Protein AF-A0A366DQ28-F1 (afdb_monomer_lite)

Secondary structure (DSSP, 8-state):
--EEEEEEEEETTTTEEEEEEE-SSS-TT-EEEEEEESS--HHHHHHHHHHTTEEEEES--TTPPTT-EEEEE--TTSPEEETTTTEEESS-TT-

pLDDT: mean 78.26, std 11.81, range [46.19, 91.44]

Sequence (95 aa):
MILYRSIVSYDRARATWQLCVLWDDSDPNNIITQGTIAENTQEAIDQELAWMGFRIVGSEGPGLHPGERIVQRSDARHPFFDPKSRSWHSTPPGT

Organism: NCBI:txid208602

Foldseek 3Di:
DAKWKWAWDQDPVVRWIKIFIAHPPPDPVRTLDIDIFRDPDPVSNQVRCVVVQKHFPADDDPPDDVRMTIIDGDDLCFFDQDSVVRDTHNDHPDD

Radius of gyration: 13.2 Å; chains: 1; bounding box: 38×31×28 Å

Structure (mmCIF, N/CA/C/O backbone):
data_AF-A0A366DQ28-F1
#
_entry.id   AF-A0A366DQ28-F1
#
loop_
_atom_site.group_PDB
_atom_site.id
_atom_site.type_symbol
_atom_site.label_atom_id
_atom_site.label_alt_id
_atom_site.label_comp_id
_atom_site.label_asym_id
_atom_site.label_entity_id
_atom_site.label_seq_id
_atom_site.pdbx_PDB_ins_code
_atom_site.Cartn_x
_atom_site.Cartn_y
_atom_site.Cartn_z
_atom_site.occupancy
_atom_site.B_iso_or_equiv
_atom_site.auth_seq_id
_atom_site.auth_comp_id
_atom_site.auth_asym_id
_atom_site.auth_atom_id
_atom_site.pdbx_PDB_model_num
ATOM 1 N N . MET A 1 1 ? -15.021 -8.129 7.287 1.00 60.50 1 MET A N 1
ATOM 2 C CA . MET A 1 1 ? -14.329 -6.886 6.879 1.00 60.50 1 MET A CA 1
ATOM 3 C C . MET A 1 1 ? -12.899 -7.262 6.543 1.00 60.50 1 MET A C 1
ATOM 5 O O . MET A 1 1 ? -12.293 -7.934 7.362 1.00 60.50 1 MET A O 1
ATOM 9 N N . ILE A 1 2 ? -12.408 -6.934 5.347 1.00 72.88 2 ILE A N 1
ATOM 10 C CA . ILE A 1 2 ? -11.067 -7.337 4.895 1.00 72.88 2 ILE A CA 1
ATOM 11 C C . ILE A 1 2 ?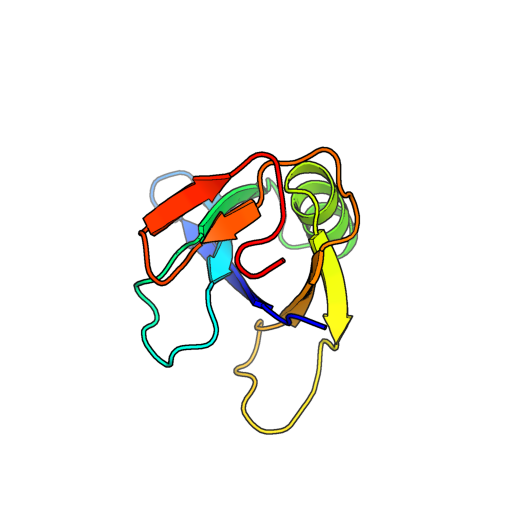 -10.092 -6.179 5.135 1.00 72.88 2 ILE A C 1
ATOM 13 O O . ILE A 1 2 ? -10.387 -5.048 4.739 1.00 72.88 2 ILE A O 1
ATOM 17 N N . LEU A 1 3 ? -8.971 -6.472 5.794 1.00 80.56 3 LEU A N 1
ATOM 18 C CA . LEU A 1 3 ? -7.878 -5.538 6.057 1.00 80.56 3 LEU A CA 1
ATOM 19 C C . LEU A 1 3 ? -6.691 -5.859 5.150 1.00 80.56 3 LEU A C 1
ATOM 21 O O . LEU A 1 3 ? -6.478 -7.009 4.777 1.00 80.56 3 LEU A O 1
ATOM 25 N N . TYR A 1 4 ? -5.938 -4.823 4.811 1.00 84.81 4 TYR A N 1
ATOM 26 C CA . TYR A 1 4 ? -4.761 -4.890 3.957 1.00 84.81 4 TYR A CA 1
ATOM 27 C C . TYR A 1 4 ? -3.613 -4.156 4.638 1.00 84.81 4 TYR A C 1
ATOM 29 O O . TYR A 1 4 ? -3.838 -3.299 5.497 1.00 84.81 4 TYR A O 1
ATOM 37 N N . ARG A 1 5 ? -2.384 -4.445 4.219 1.00 87.50 5 ARG A N 1
ATOM 38 C CA . ARG A 1 5 ? -1.210 -3.678 4.643 1.00 87.50 5 ARG A CA 1
ATOM 39 C C . ARG A 1 5 ? -0.787 -2.746 3.524 1.00 87.50 5 ARG A C 1
ATOM 41 O O . ARG A 1 5 ? -0.947 -3.073 2.355 1.00 87.50 5 ARG A O 1
ATOM 48 N N . SER A 1 6 ? -0.233 -1.595 3.863 1.00 89.31 6 SER A N 1
ATOM 49 C CA . SER A 1 6 ? 0.448 -0.732 2.904 1.00 89.31 6 SER A CA 1
ATOM 50 C C . SER A 1 6 ? 1.842 -0.384 3.397 1.00 89.31 6 SER A C 1
ATOM 52 O O . SER A 1 6 ? 2.039 -0.162 4.594 1.00 89.31 6 SER A O 1
ATOM 54 N N . ILE A 1 7 ? 2.790 -0.345 2.466 1.00 89.94 7 ILE A N 1
ATOM 55 C CA . ILE A 1 7 ? 4.187 0.021 2.695 1.00 89.94 7 ILE A CA 1
ATOM 56 C C . ILE A 1 7 ? 4.588 1.141 1.748 1.00 89.94 7 ILE A C 1
ATOM 58 O O . ILE A 1 7 ? 4.133 1.195 0.607 1.00 89.94 7 ILE A O 1
ATOM 62 N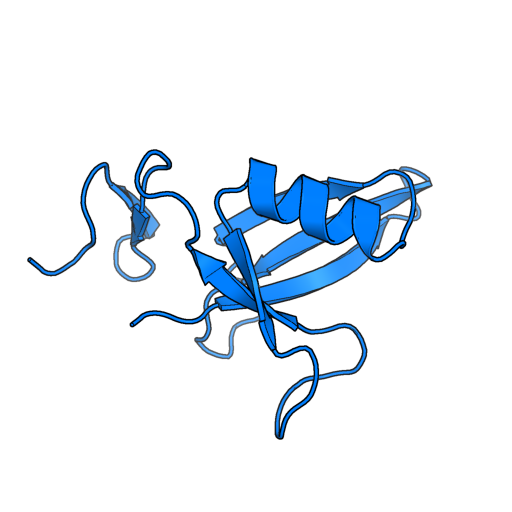 N . VAL A 1 8 ? 5.481 2.004 2.217 1.00 89.38 8 VAL A N 1
ATOM 63 C CA . VAL A 1 8 ? 6.131 3.020 1.390 1.00 89.38 8 VAL A CA 1
ATOM 64 C C . VAL A 1 8 ? 7.614 2.694 1.320 1.00 89.38 8 VAL A C 1
ATOM 66 O O . VAL A 1 8 ? 8.265 2.525 2.349 1.00 89.38 8 VAL A O 1
ATOM 69 N N . SER A 1 9 ? 8.149 2.610 0.108 1.00 88.44 9 SER A N 1
ATOM 70 C CA . SER A 1 9 ? 9.564 2.358 -0.152 1.00 88.44 9 SER A CA 1
ATOM 71 C C . SER A 1 9 ? 10.127 3.431 -1.073 1.00 88.44 9 SER A C 1
ATOM 73 O O . SER A 1 9 ? 9.429 3.935 -1.949 1.00 88.44 9 SER A O 1
ATOM 75 N N . TYR A 1 10 ? 11.392 3.797 -0.889 1.00 87.69 10 TYR A N 1
ATOM 76 C CA . TYR A 1 10 ? 12.051 4.761 -1.763 1.00 87.69 10 TYR A CA 1
ATOM 77 C C . TYR A 1 10 ? 12.692 4.054 -2.960 1.00 87.69 10 TYR A C 1
ATOM 79 O O . TYR A 1 10 ? 13.642 3.282 -2.801 1.00 87.69 10 TYR A O 1
ATOM 87 N N . ASP A 1 11 ? 12.211 4.351 -4.165 1.00 86.81 11 ASP A N 1
ATOM 88 C CA . ASP A 1 11 ? 12.840 3.931 -5.413 1.00 86.81 11 ASP A CA 1
ATOM 89 C C . ASP A 1 11 ? 13.964 4.908 -5.775 1.00 86.81 11 ASP A C 1
ATOM 91 O O . ASP A 1 11 ? 13.749 5.986 -6.339 1.00 86.81 11 ASP A O 1
ATOM 95 N N . ARG A 1 12 ? 15.198 4.494 -5.470 1.00 86.12 12 ARG A N 1
ATOM 96 C CA . ARG A 1 12 ? 16.415 5.258 -5.775 1.00 86.12 12 ARG A CA 1
ATOM 97 C C . ARG A 1 12 ? 16.662 5.440 -7.271 1.00 86.12 12 ARG A C 1
ATOM 99 O O . ARG A 1 12 ? 17.296 6.422 -7.637 1.00 86.12 12 ARG A O 1
ATOM 106 N N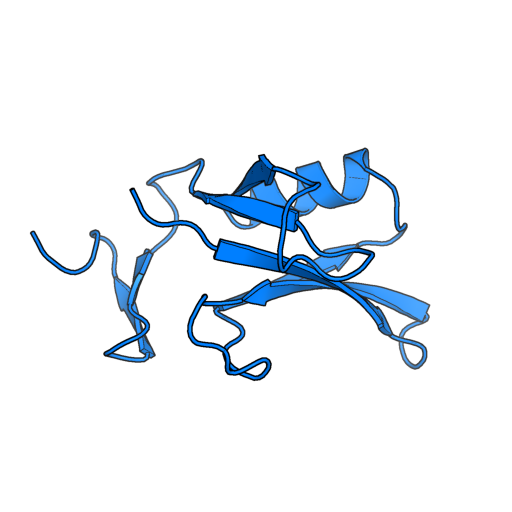 . ALA A 1 13 ? 16.212 4.519 -8.124 1.00 87.25 13 ALA A N 1
ATOM 107 C CA . ALA A 1 13 ? 16.455 4.609 -9.563 1.00 87.25 13 ALA A CA 1
ATOM 108 C C . ALA A 1 13 ? 15.601 5.709 -10.200 1.00 87.25 13 ALA A C 1
ATOM 110 O O . ALA A 1 13 ? 16.041 6.380 -11.131 1.00 87.25 13 ALA A O 1
ATOM 111 N N . ARG A 1 14 ? 14.386 5.904 -9.677 1.00 82.12 14 ARG A N 1
ATOM 112 C CA . ARG A 1 14 ? 13.441 6.919 -10.159 1.00 82.12 14 ARG A CA 1
ATOM 113 C C . ARG A 1 14 ? 13.400 8.178 -9.298 1.00 82.12 14 ARG A C 1
ATOM 115 O O . ARG A 1 14 ? 12.719 9.121 -9.675 1.00 82.12 14 ARG A O 1
ATOM 122 N N . ALA A 1 15 ? 14.102 8.190 -8.164 1.00 86.25 15 ALA A N 1
ATOM 123 C CA . ALA A 1 15 ? 14.015 9.232 -7.142 1.00 86.25 15 ALA A CA 1
ATOM 124 C C . ALA A 1 15 ? 12.564 9.510 -6.693 1.00 86.25 15 ALA A C 1
ATOM 126 O O . ALA A 1 15 ? 12.199 10.650 -6.419 1.00 86.25 15 ALA A O 1
ATOM 127 N N . THR A 1 16 ? 11.739 8.461 -6.619 1.00 88.19 16 THR A N 1
ATOM 128 C CA . THR A 1 16 ? 10.321 8.542 -6.227 1.00 88.19 16 THR A CA 1
ATOM 129 C C . THR A 1 16 ? 10.024 7.605 -5.067 1.00 88.19 16 THR A C 1
ATOM 131 O O . THR A 1 16 ? 10.793 6.688 -4.778 1.00 88.19 16 THR A O 1
ATOM 134 N N . TRP A 1 17 ? 8.894 7.812 -4.401 1.00 90.06 17 TRP A N 1
ATOM 135 C CA . TRP A 1 17 ? 8.399 6.897 -3.383 1.00 90.06 17 TRP A CA 1
ATOM 136 C C . TRP A 1 17 ? 7.348 5.978 -3.998 1.00 90.06 17 TRP A C 1
ATOM 138 O O . TRP A 1 17 ? 6.416 6.425 -4.659 1.00 90.06 17 TRP A O 1
ATOM 148 N N . GLN A 1 18 ? 7.508 4.680 -3.792 1.00 91.19 18 GLN A N 1
ATOM 149 C CA . GLN A 1 18 ? 6.566 3.657 -4.215 1.00 91.19 18 GLN A CA 1
ATOM 150 C C . GLN A 1 18 ? 5.690 3.288 -3.023 1.00 91.19 18 GLN A C 1
ATOM 152 O O . GLN A 1 18 ? 6.198 2.901 -1.968 1.00 91.19 18 GLN A O 1
ATOM 157 N N . LEU A 1 19 ? 4.381 3.424 -3.193 1.00 90.88 19 LEU A N 1
ATOM 158 C CA . LEU A 1 19 ? 3.377 3.021 -2.222 1.00 90.88 19 LE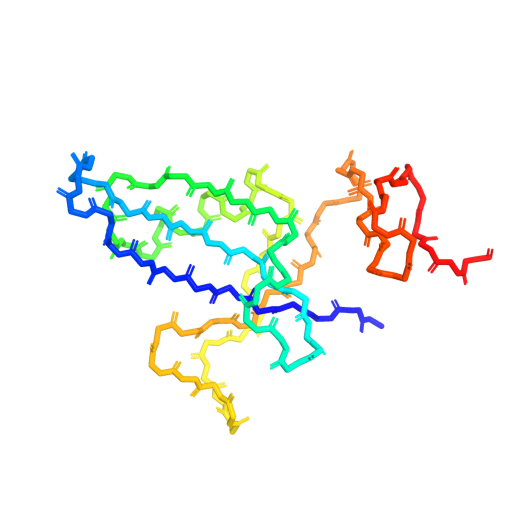U A CA 1
ATOM 159 C C . LEU A 1 19 ? 2.750 1.715 -2.707 1.00 90.88 19 LEU A C 1
ATOM 161 O O . LEU A 1 19 ? 2.102 1.692 -3.749 1.00 90.88 19 LEU A O 1
ATOM 165 N N . CYS A 1 20 ? 2.911 0.635 -1.951 1.00 89.56 20 CYS A N 1
ATOM 166 C CA . CYS A 1 20 ? 2.358 -0.671 -2.299 1.00 89.56 20 CYS A CA 1
ATOM 167 C C . CYS A 1 20 ? 1.298 -1.086 -1.284 1.00 89.56 20 CYS A C 1
ATOM 169 O O . CYS A 1 20 ? 1.495 -0.918 -0.081 1.00 89.56 20 CYS A O 1
ATOM 171 N N . VAL A 1 21 ? 0.205 -1.681 -1.762 1.00 87.81 21 VAL A N 1
ATOM 172 C CA . VAL A 1 21 ? -0.797 -2.354 -0.929 1.00 87.81 21 VAL A CA 1
ATOM 173 C C . VAL A 1 21 ? -0.609 -3.860 -1.068 1.00 87.81 21 VAL A C 1
ATOM 175 O O . VAL A 1 21 ? -0.602 -4.400 -2.174 1.00 87.81 21 VAL A O 1
ATOM 178 N N . LEU A 1 22 ? -0.454 -4.527 0.067 1.00 85.94 22 LEU A N 1
ATOM 179 C CA . LEU A 1 22 ? -0.151 -5.942 0.209 1.00 85.94 22 LEU A CA 1
ATOM 180 C C . LEU A 1 22 ? -1.369 -6.697 0.747 1.00 85.94 22 LEU A C 1
ATOM 182 O O . LEU A 1 22 ? -2.145 -6.171 1.557 1.00 85.94 22 LEU A O 1
ATOM 186 N N . TRP A 1 23 ? -1.499 -7.953 0.328 1.00 74.38 23 TRP A N 1
ATOM 187 C CA . TRP A 1 23 ? -2.423 -8.900 0.947 1.00 74.38 23 TRP A CA 1
ATOM 188 C C . TRP A 1 23 ? -1.813 -9.499 2.223 1.00 74.38 23 TRP A C 1
ATOM 190 O O . TRP A 1 23 ? -0.630 -9.832 2.251 1.00 74.38 23 TRP A O 1
ATOM 200 N N . ASP A 1 24 ? -2.619 -9.643 3.276 1.00 68.06 24 ASP A N 1
ATOM 201 C CA . ASP A 1 24 ? -2.207 -10.115 4.608 1.00 68.06 24 ASP A CA 1
ATOM 202 C C . ASP A 1 24 ? -2.019 -11.646 4.653 1.00 68.06 24 ASP A C 1
ATOM 204 O O . ASP A 1 24 ? -2.739 -12.349 5.353 1.00 68.06 24 ASP A O 1
ATOM 208 N N . ASP A 1 25 ? -1.078 -12.184 3.869 1.00 61.56 25 ASP A N 1
ATOM 209 C CA . ASP A 1 25 ? -0.767 -13.629 3.845 1.00 61.56 25 ASP A CA 1
ATOM 210 C C . ASP A 1 25 ? 0.716 -13.921 4.107 1.00 61.56 25 ASP A C 1
ATOM 212 O O . ASP A 1 25 ? 1.308 -14.816 3.514 1.00 61.56 25 ASP A O 1
ATOM 216 N N . SER A 1 26 ? 1.350 -13.106 4.963 1.00 58.34 26 SER A N 1
ATOM 217 C CA . SER A 1 26 ? 2.782 -13.167 5.332 1.00 58.34 26 SER A CA 1
ATOM 218 C C . SER A 1 26 ? 3.793 -13.198 4.168 1.00 58.34 26 SER A C 1
ATOM 220 O O . SER A 1 26 ? 4.996 -13.225 4.420 1.00 58.34 26 SER A O 1
ATOM 222 N N . ASP A 1 27 ? 3.343 -13.159 2.911 1.00 63.09 27 ASP A N 1
ATOM 223 C CA . ASP A 1 27 ? 4.171 -13.101 1.714 1.00 63.09 27 ASP A CA 1
ATOM 224 C C . ASP A 1 27 ? 4.309 -11.639 1.255 1.00 63.09 27 ASP A C 1
ATOM 226 O O . ASP A 1 27 ? 3.372 -11.073 0.676 1.00 63.09 27 ASP A O 1
ATOM 230 N N . PRO A 1 28 ? 5.476 -11.006 1.475 1.00 59.03 28 PRO A N 1
ATOM 231 C CA . PRO A 1 28 ? 5.716 -9.621 1.080 1.00 59.03 28 PRO A CA 1
ATOM 232 C C . PRO A 1 28 ? 5.709 -9.410 -0.444 1.00 59.03 28 PRO A C 1
ATOM 234 O O . PRO A 1 28 ? 5.694 -8.266 -0.893 1.00 59.03 28 PRO A O 1
ATOM 237 N N . ASN A 1 29 ? 5.693 -10.475 -1.255 1.00 64.94 29 ASN A N 1
ATOM 238 C CA . ASN A 1 29 ? 5.609 -10.377 -2.715 1.00 64.94 29 ASN A CA 1
ATOM 239 C C . ASN A 1 29 ? 4.168 -10.266 -3.232 1.00 64.94 29 ASN A C 1
ATOM 241 O O . ASN A 1 29 ? 3.955 -10.092 -4.435 1.00 64.94 29 ASN A O 1
ATOM 245 N N . ASN A 1 30 ? 3.164 -10.360 -2.355 1.00 74.69 30 ASN A N 1
ATOM 246 C CA . ASN A 1 30 ? 1.760 -10.351 -2.753 1.00 74.69 30 ASN A CA 1
ATOM 247 C C . ASN A 1 30 ? 1.203 -8.919 -2.842 1.00 74.69 30 ASN A C 1
ATOM 249 O O . ASN A 1 30 ? 0.288 -8.520 -2.115 1.00 74.69 30 ASN A O 1
ATOM 253 N N . ILE A 1 31 ? 1.801 -8.130 -3.739 1.00 80.12 31 ILE A N 1
ATOM 254 C CA . ILE A 1 31 ? 1.371 -6.767 -4.058 1.00 80.12 31 ILE A CA 1
ATOM 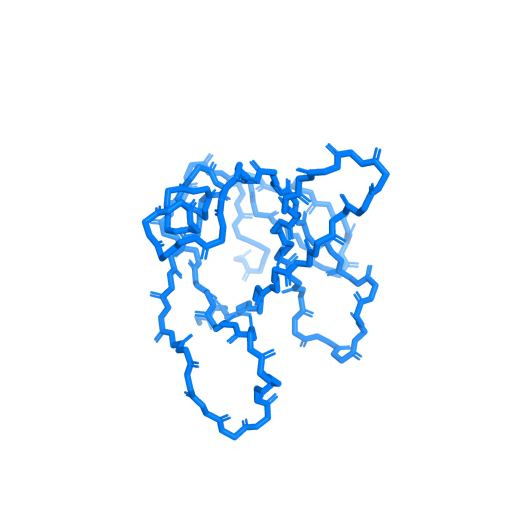255 C C . ILE A 1 31 ? 0.063 -6.837 -4.847 1.00 80.12 31 ILE A C 1
ATOM 257 O O . ILE A 1 31 ? -0.003 -7.418 -5.929 1.00 80.12 31 ILE A O 1
ATOM 261 N N . ILE A 1 32 ? -0.975 -6.213 -4.300 1.00 80.12 32 ILE A N 1
ATOM 262 C CA . ILE A 1 32 ? -2.303 -6.117 -4.909 1.00 80.12 32 ILE A CA 1
ATOM 263 C C . ILE A 1 32 ? -2.365 -4.925 -5.853 1.00 80.12 32 ILE A C 1
ATOM 265 O O . ILE A 1 32 ? -2.909 -5.007 -6.949 1.00 80.12 32 ILE A O 1
ATOM 269 N N . THR A 1 33 ? -1.818 -3.798 -5.409 1.00 84.56 33 THR A N 1
ATOM 270 C CA . THR A 1 33 ? -1.726 -2.574 -6.197 1.00 84.56 33 THR A CA 1
ATOM 271 C C . THR A 1 33 ? -0.526 -1.760 -5.743 1.00 84.56 33 THR A C 1
ATOM 273 O O . THR A 1 33 ? -0.064 -1.894 -4.607 1.00 84.56 33 THR A O 1
ATOM 276 N N . GLN A 1 34 ? -0.028 -0.919 -6.640 1.00 88.88 34 GLN A N 1
ATOM 277 C CA . GLN A 1 34 ? 1.078 -0.012 -6.381 1.00 88.88 34 GLN A CA 1
ATOM 278 C C . GLN A 1 34 ? 0.792 1.356 -6.997 1.00 88.88 34 GLN A C 1
ATOM 280 O O . GLN A 1 34 ? 0.187 1.447 -8.066 1.00 88.88 34 GLN A O 1
ATOM 285 N N . GLY A 1 35 ? 1.263 2.389 -6.317 1.00 87.94 35 GLY A N 1
ATOM 286 C CA . GLY A 1 35 ? 1.183 3.787 -6.700 1.00 87.94 35 GLY A CA 1
ATOM 287 C C . GLY A 1 35 ? 2.537 4.464 -6.522 1.00 87.94 35 GLY A C 1
ATOM 288 O O . GLY A 1 35 ? 3.440 3.934 -5.870 1.00 87.94 35 GLY A O 1
ATOM 289 N N . THR A 1 36 ? 2.700 5.636 -7.123 1.00 91.12 36 THR A N 1
ATOM 290 C CA . THR A 1 36 ? 3.930 6.429 -7.000 1.00 91.12 36 THR A CA 1
ATOM 291 C C . THR A 1 36 ? 3.592 7.776 -6.395 1.00 91.12 36 THR A C 1
ATOM 293 O O . THR A 1 36 ? 2.775 8.506 -6.942 1.00 91.12 36 THR A O 1
ATOM 296 N N . ILE A 1 37 ? 4.267 8.135 -5.307 1.00 91.44 37 ILE A N 1
ATOM 297 C CA . ILE A 1 37 ? 4.132 9.441 -4.666 1.00 91.44 37 ILE A CA 1
ATOM 298 C C . ILE A 1 37 ? 5.438 10.230 -4.792 1.00 91.44 37 ILE A C 1
ATOM 300 O O . ILE A 1 37 ? 6.543 9.678 -4.758 1.00 91.44 37 ILE A O 1
ATOM 304 N N . ALA A 1 38 ? 5.305 11.543 -4.979 1.00 84.50 38 ALA A N 1
ATOM 305 C CA . ALA A 1 38 ? 6.449 12.441 -5.129 1.00 84.50 38 ALA A CA 1
ATOM 306 C C . ALA A 1 38 ? 7.191 12.642 -3.799 1.00 84.50 38 ALA A C 1
ATOM 308 O O . ALA A 1 38 ? 8.419 12.702 -3.768 1.00 84.50 38 ALA A O 1
ATOM 309 N N . GLU A 1 39 ? 6.448 12.687 -2.693 1.00 87.94 39 GLU A N 1
ATOM 310 C CA . GLU A 1 39 ? 6.963 12.969 -1.356 1.00 87.94 39 GLU A CA 1
ATOM 311 C C . GLU A 1 39 ? 6.357 11.996 -0.339 1.00 87.94 39 GLU A C 1
ATOM 313 O O . GLU A 1 39 ? 5.199 11.600 -0.453 1.00 87.94 39 GLU A O 1
ATOM 318 N N . ASN A 1 40 ? 7.138 11.610 0.672 1.00 88.44 40 ASN A N 1
ATOM 319 C CA . ASN A 1 40 ? 6.692 10.729 1.755 1.00 88.44 40 ASN A CA 1
ATOM 320 C C . ASN A 1 40 ? 6.018 11.539 2.872 1.00 88.44 40 ASN A C 1
ATOM 322 O O . ASN A 1 40 ? 6.503 11.588 4.003 1.00 88.44 40 ASN A O 1
ATOM 326 N N . THR A 1 41 ? 4.932 12.228 2.524 1.00 90.81 41 THR A N 1
ATOM 327 C CA . THR A 1 41 ? 4.069 12.945 3.472 1.00 90.81 41 THR A CA 1
ATOM 328 C C . THR A 1 41 ? 2.779 12.172 3.705 1.00 90.81 41 THR A C 1
ATOM 330 O O . THR A 1 41 ? 2.351 11.377 2.865 1.00 90.81 41 THR A O 1
ATOM 333 N N . GLN A 1 42 ? 2.140 12.399 4.854 1.00 88.75 42 GLN A N 1
ATOM 334 C CA . GLN A 1 42 ? 0.879 11.736 5.176 1.00 88.75 42 GLN A CA 1
ATOM 335 C C . GLN A 1 42 ? -0.209 12.097 4.153 1.00 88.75 42 GLN A C 1
ATOM 337 O O . GLN A 1 42 ? -0.900 11.199 3.681 1.00 88.75 42 GLN A O 1
ATOM 342 N N . GLU A 1 43 ? -0.301 13.365 3.730 1.00 90.25 43 GLU A N 1
ATOM 343 C CA . GLU A 1 43 ? -1.277 13.778 2.715 1.00 90.25 43 GLU A CA 1
ATOM 344 C C . GLU A 1 43 ? -1.059 13.090 1.363 1.00 90.25 43 GLU A C 1
ATOM 346 O O . GLU A 1 43 ? -2.026 12.640 0.752 1.00 90.25 43 GLU A O 1
ATOM 351 N N . ALA A 1 44 ? 0.190 12.961 0.897 1.00 90.75 44 ALA A N 1
ATOM 352 C CA . ALA A 1 44 ? 0.486 12.290 -0.370 1.00 90.75 44 ALA A CA 1
ATOM 353 C C . ALA A 1 44 ? 0.125 10.797 -0.326 1.00 90.75 44 ALA A C 1
ATOM 355 O O . ALA A 1 44 ? -0.384 10.249 -1.304 1.00 90.75 44 ALA A O 1
ATOM 356 N N . ILE A 1 45 ? 0.347 10.149 0.820 1.00 91.19 45 ILE A N 1
ATOM 357 C CA . ILE A 1 45 ? -0.008 8.743 1.034 1.00 91.19 45 ILE A CA 1
ATOM 358 C C . ILE A 1 45 ? -1.525 8.562 1.064 1.00 91.19 45 ILE A C 1
ATOM 360 O O . ILE A 1 45 ? -2.032 7.678 0.379 1.00 91.19 45 ILE A O 1
ATOM 364 N N . ASP A 1 46 ? -2.254 9.377 1.832 1.00 90.56 46 ASP A N 1
ATOM 365 C CA . ASP A 1 46 ? -3.719 9.307 1.899 1.00 90.56 46 ASP A CA 1
ATOM 366 C C . ASP A 1 46 ? -4.361 9.568 0.536 1.00 90.56 46 ASP A C 1
ATOM 368 O O . ASP A 1 46 ? -5.265 8.836 0.131 1.00 90.56 46 ASP A O 1
ATOM 372 N N . GLN A 1 47 ? -3.860 10.571 -0.191 1.00 89.88 47 GLN A N 1
ATOM 373 C CA . GLN A 1 47 ? -4.281 10.874 -1.554 1.00 89.88 47 GLN A CA 1
ATOM 374 C C . GLN A 1 47 ? -4.106 9.632 -2.438 1.00 89.88 47 GLN A C 1
ATOM 376 O O . GLN A 1 47 ? -5.088 9.121 -2.970 1.00 89.88 47 GLN A O 1
ATOM 381 N N . GLU A 1 48 ? -2.891 9.100 -2.563 1.00 90.81 48 GLU A N 1
ATOM 382 C CA . GLU A 1 48 ? -2.613 7.966 -3.452 1.00 90.81 48 GLU A CA 1
ATOM 383 C C . GLU A 1 48 ? -3.376 6.695 -3.036 1.00 90.81 48 GLU A C 1
ATOM 385 O O . GLU A 1 48 ? -3.917 5.987 -3.886 1.00 90.81 48 GLU A O 1
ATOM 390 N N . LEU A 1 49 ? -3.511 6.423 -1.731 1.00 88.94 49 LEU A N 1
ATOM 391 C CA . LEU A 1 49 ? -4.357 5.333 -1.232 1.00 88.94 49 LEU A CA 1
ATOM 392 C C . LEU A 1 49 ? -5.815 5.513 -1.657 1.00 88.94 49 LEU A C 1
ATOM 394 O O . LEU A 1 49 ? -6.426 4.543 -2.106 1.00 88.94 49 LEU A O 1
ATOM 398 N N . ALA A 1 50 ? -6.360 6.727 -1.563 1.00 87.50 50 ALA A N 1
ATOM 399 C CA . ALA A 1 50 ? -7.721 7.019 -1.995 1.00 87.50 50 ALA A CA 1
ATOM 400 C C . ALA A 1 50 ? -7.895 6.812 -3.507 1.00 87.50 50 ALA A C 1
ATOM 402 O O . ALA A 1 50 ? -8.881 6.200 -3.916 1.00 87.50 50 ALA A O 1
ATOM 403 N N . TRP A 1 51 ? -6.918 7.220 -4.326 1.00 85.62 51 TRP A N 1
ATOM 404 C CA . TRP A 1 51 ? -6.893 6.930 -5.769 1.00 85.62 51 TRP A CA 1
ATOM 405 C C . TRP A 1 51 ? -6.862 5.426 -6.068 1.00 85.62 51 TRP A C 1
ATOM 407 O O . TRP A 1 51 ? -7.463 4.968 -7.041 1.00 85.62 51 TRP A O 1
ATOM 417 N N . MET A 1 52 ? -6.214 4.640 -5.208 1.00 84.75 52 MET A N 1
ATOM 418 C CA . MET A 1 52 ? -6.207 3.177 -5.277 1.00 84.75 52 MET A CA 1
ATOM 419 C C . MET A 1 52 ? -7.464 2.517 -4.671 1.00 84.75 52 MET A C 1
ATOM 421 O O . MET A 1 52 ? -7.596 1.291 -4.726 1.00 84.75 52 MET A O 1
ATOM 425 N N . GLY A 1 53 ? -8.395 3.291 -4.102 1.00 85.38 53 GLY A N 1
ATOM 426 C CA . GLY A 1 53 ? -9.632 2.796 -3.488 1.00 85.38 53 GLY A CA 1
ATOM 427 C C . GLY A 1 53 ? -9.482 2.313 -2.039 1.00 85.38 53 GLY A C 1
ATOM 428 O O . GLY A 1 53 ? -10.293 1.512 -1.561 1.00 85.38 53 GLY A O 1
ATOM 429 N N . PHE A 1 54 ? -8.450 2.772 -1.333 1.00 87.19 54 PHE A N 1
ATOM 430 C CA . PHE A 1 54 ? -8.152 2.441 0.059 1.00 87.19 54 PHE A CA 1
ATOM 431 C C . PHE A 1 54 ? -8.183 3.683 0.961 1.00 87.19 54 PHE A C 1
ATOM 433 O O . PHE A 1 54 ? -8.134 4.823 0.512 1.00 87.19 54 PHE A O 1
ATOM 440 N N . ARG A 1 55 ? -8.288 3.455 2.267 1.00 89.38 55 ARG A N 1
ATOM 441 C CA . ARG A 1 55 ? -8.107 4.449 3.329 1.00 89.38 55 ARG A CA 1
ATOM 442 C C . ARG A 1 55 ? -7.322 3.827 4.470 1.00 89.38 55 ARG A C 1
ATOM 444 O O . ARG A 1 55 ? -7.445 2.624 4.716 1.00 89.38 55 ARG A O 1
ATOM 451 N N . ILE A 1 56 ? -6.578 4.639 5.202 1.00 90.19 56 ILE A N 1
ATOM 452 C CA . ILE A 1 56 ? -5.883 4.189 6.406 1.00 90.19 56 ILE A CA 1
ATOM 453 C C . ILE A 1 56 ? -6.907 3.978 7.523 1.00 90.19 56 ILE A C 1
ATOM 455 O O . ILE A 1 56 ? -7.796 4.799 7.738 1.00 90.19 56 ILE A O 1
ATOM 459 N N . VAL A 1 57 ? -6.794 2.849 8.219 1.00 89.31 57 VAL A N 1
ATOM 460 C CA . VAL A 1 57 ? -7.614 2.522 9.399 1.00 89.31 57 VAL A CA 1
ATOM 461 C C . VAL A 1 57 ? -6.770 2.191 10.629 1.00 89.31 57 VAL A C 1
ATOM 463 O O . VAL A 1 57 ? -7.308 2.069 11.724 1.00 89.31 57 VAL A O 1
ATOM 466 N N . GLY A 1 58 ? -5.452 2.076 10.461 1.00 85.88 58 GLY A N 1
ATOM 467 C CA . GLY A 1 58 ? -4.495 1.958 11.552 1.00 85.88 58 GLY A CA 1
ATOM 468 C C . GLY A 1 58 ? -3.073 2.205 11.063 1.00 85.88 58 GLY A C 1
ATOM 469 O O . GLY A 1 58 ? -2.718 1.829 9.950 1.00 85.88 58 GLY A O 1
ATOM 470 N N . SER A 1 59 ? -2.255 2.842 11.888 1.00 80.06 59 SER A N 1
ATOM 471 C CA . SER A 1 59 ? -0.844 3.142 11.596 1.00 80.06 59 SER A CA 1
ATOM 472 C C . SER A 1 59 ? 0.112 2.588 12.653 1.00 80.06 59 SER A C 1
ATOM 474 O O . SER A 1 59 ? 1.321 2.702 12.502 1.00 80.06 59 SER A O 1
ATOM 476 N N . GLU A 1 60 ? -0.425 1.996 13.721 1.00 72.81 60 GLU A N 1
ATOM 477 C CA . GLU A 1 60 ? 0.323 1.473 14.861 1.00 72.81 60 GLU A CA 1
ATOM 478 C C . GLU A 1 60 ? -0.377 0.212 15.382 1.00 72.81 60 GLU A C 1
ATOM 480 O O . GLU A 1 60 ? -1.608 0.132 15.388 1.00 72.81 60 GLU A O 1
ATOM 485 N N . GLY A 1 61 ? 0.394 -0.797 15.788 1.00 62.84 61 GLY A N 1
ATOM 486 C CA . GLY A 1 61 ? -0.160 -2.055 16.281 1.00 62.84 61 GLY A CA 1
ATOM 487 C C . GLY A 1 61 ? 0.855 -3.200 16.332 1.00 62.84 61 GLY A C 1
ATOM 488 O O . GLY A 1 61 ? 1.890 -3.148 15.663 1.00 62.84 61 GLY A O 1
ATOM 489 N N . PRO A 1 62 ? 0.580 -4.246 17.131 1.00 59.56 62 PRO A N 1
ATOM 490 C CA . PRO A 1 62 ? 1.444 -5.417 17.214 1.00 59.56 62 PRO A CA 1
ATOM 491 C C . PRO A 1 62 ? 1.551 -6.102 15.844 1.00 59.56 62 PRO A C 1
ATOM 493 O O . PRO A 1 62 ? 0.542 -6.468 15.246 1.00 59.56 62 PRO A O 1
ATOM 496 N N . GLY A 1 63 ? 2.783 -6.276 15.356 1.00 66.94 63 GLY A N 1
ATOM 497 C CA . GLY A 1 63 ? 3.065 -6.928 14.072 1.00 66.94 63 GLY A CA 1
ATOM 498 C C . GLY A 1 63 ? 3.103 -6.004 12.850 1.00 66.94 63 GLY A C 1
ATOM 499 O O . GLY A 1 63 ? 3.217 -6.520 11.737 1.00 66.94 63 GLY A O 1
ATOM 500 N N . LEU A 1 64 ? 3.027 -4.680 13.043 1.00 72.12 64 LEU A N 1
ATOM 501 C CA . LEU A 1 64 ? 3.356 -3.693 12.011 1.00 72.12 64 LEU A CA 1
ATOM 502 C C . LEU A 1 64 ? 4.830 -3.298 12.106 1.00 72.12 64 LEU A C 1
ATOM 504 O O . LEU A 1 64 ? 5.319 -2.917 13.173 1.00 72.12 64 LEU A O 1
ATOM 508 N N . HIS A 1 65 ? 5.533 -3.362 10.981 1.00 74.12 65 HIS A N 1
ATOM 509 C CA . HIS A 1 65 ? 6.884 -2.821 10.876 1.00 74.12 65 HIS A CA 1
ATOM 510 C C . HIS A 1 65 ? 6.862 -1.285 10.761 1.00 74.12 65 HIS A C 1
ATOM 512 O O . HIS A 1 65 ? 5.868 -0.707 10.316 1.00 74.12 65 HIS A O 1
ATOM 518 N N . PRO A 1 66 ? 7.951 -0.585 11.131 1.00 69.69 66 PRO A N 1
ATOM 519 C CA . PRO A 1 66 ? 8.044 0.859 10.937 1.00 69.69 66 PRO A CA 1
ATOM 520 C C . PRO A 1 66 ? 7.756 1.258 9.482 1.00 69.69 66 PRO A C 1
ATOM 522 O O . PRO A 1 66 ? 8.422 0.789 8.562 1.00 69.69 66 PRO A O 1
ATOM 525 N N . GLY A 1 67 ? 6.765 2.131 9.282 1.00 76.06 67 GLY A N 1
ATOM 526 C CA . GLY A 1 67 ? 6.327 2.581 7.956 1.00 76.06 67 GLY A CA 1
ATOM 527 C C . GLY A 1 67 ? 5.207 1.748 7.321 1.00 76.06 67 GLY A C 1
ATOM 528 O O . GLY A 1 67 ? 4.703 2.151 6.269 1.00 76.06 67 GLY A O 1
ATOM 529 N N . GLU A 1 68 ? 4.783 0.648 7.952 1.00 85.69 68 GLU A N 1
ATOM 530 C CA . GLU A 1 68 ? 3.575 -0.091 7.577 1.00 85.69 68 GLU A CA 1
ATOM 531 C C . GLU A 1 68 ? 2.310 0.585 8.102 1.00 85.69 68 GLU A C 1
ATOM 533 O O . GLU A 1 68 ? 2.285 1.173 9.183 1.00 85.69 68 GLU A O 1
ATOM 538 N N . ARG A 1 69 ? 1.226 0.474 7.333 1.00 88.75 69 ARG A N 1
ATOM 539 C CA . ARG A 1 69 ? -0.107 0.938 7.733 1.00 88.75 69 ARG A CA 1
ATOM 540 C C . ARG A 1 69 ? -1.144 -0.118 7.404 1.00 88.75 69 ARG A C 1
ATOM 542 O O . ARG A 1 69 ? -1.067 -0.759 6.358 1.00 88.75 69 ARG A O 1
ATOM 549 N N . ILE A 1 70 ? -2.148 -0.242 8.256 1.00 88.75 70 ILE A N 1
ATOM 550 C CA . ILE A 1 70 ? -3.350 -1.021 7.986 1.00 88.75 70 ILE A CA 1
ATOM 551 C C . ILE A 1 70 ? -4.295 -0.144 7.179 1.00 88.75 70 ILE A C 1
ATOM 553 O O . ILE A 1 70 ? -4.703 0.940 7.611 1.00 88.75 70 ILE A O 1
ATOM 557 N N . VAL A 1 71 ? -4.665 -0.636 6.006 1.00 88.56 71 VAL A N 1
ATOM 558 C CA . VAL A 1 71 ? -5.599 0.030 5.112 1.00 88.56 71 VAL A CA 1
ATOM 559 C C . VAL A 1 71 ? -6.821 -0.842 4.889 1.00 88.56 71 VAL A C 1
ATOM 561 O O . VAL A 1 71 ? -6.786 -2.071 4.929 1.00 88.56 71 VAL A O 1
ATOM 564 N N . GLN A 1 72 ? -7.939 -0.177 4.664 1.00 86.25 72 GLN A N 1
ATOM 565 C CA . GLN A 1 72 ? -9.202 -0.796 4.319 1.00 86.25 72 GLN A CA 1
ATOM 566 C C . GLN A 1 72 ? -9.667 -0.202 3.002 1.00 86.25 72 GLN A C 1
ATOM 568 O O . GLN A 1 72 ? -9.417 0.967 2.723 1.00 86.25 72 GLN A O 1
ATOM 573 N N . ARG A 1 73 ? -10.402 -0.972 2.204 1.00 80.12 73 ARG A N 1
ATOM 574 C CA . ARG A 1 73 ? -11.112 -0.388 1.070 1.00 80.12 73 ARG A CA 1
ATOM 575 C C . ARG A 1 73 ? -12.099 0.690 1.504 1.00 80.12 73 ARG A C 1
ATOM 577 O O . ARG A 1 73 ? -12.869 0.486 2.444 1.00 80.12 73 ARG A O 1
ATOM 584 N N . SER A 1 74 ? -12.055 1.814 0.800 1.00 76.56 74 SER A N 1
ATOM 585 C CA . SER A 1 74 ? -12.905 2.985 1.016 1.00 76.56 74 SER A CA 1
ATOM 586 C C . SER A 1 74 ? -13.971 3.145 -0.069 1.00 76.56 74 SER A C 1
ATOM 588 O O . SER A 1 74 ? -15.053 3.637 0.244 1.00 76.56 74 SER A O 1
ATOM 590 N N . ASP A 1 75 ? -13.711 2.681 -1.297 1.00 68.19 75 ASP A N 1
ATOM 591 C CA . ASP A 1 75 ? -14.631 2.800 -2.434 1.00 68.19 75 ASP A CA 1
ATOM 592 C C . ASP A 1 75 ? -14.932 1.431 -3.080 1.00 68.19 75 ASP A C 1
ATOM 594 O O . ASP A 1 75 ? -14.037 0.646 -3.402 1.00 68.19 75 ASP A O 1
ATOM 598 N N . ALA A 1 76 ? -16.223 1.146 -3.270 1.00 59.66 76 ALA A N 1
ATOM 599 C CA . ALA A 1 76 ? -16.739 -0.063 -3.910 1.00 59.66 76 ALA A CA 1
ATOM 600 C C . ALA A 1 76 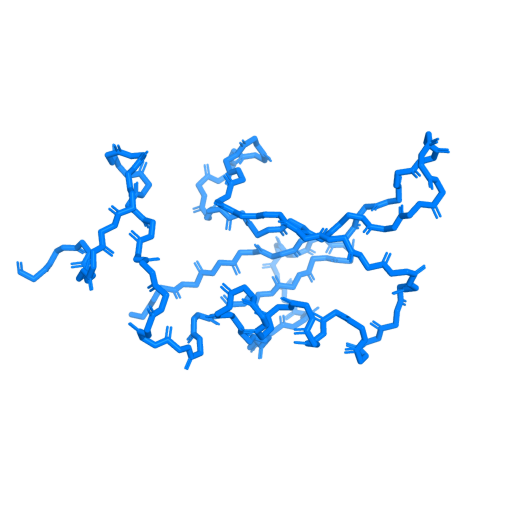? -16.679 -0.016 -5.451 1.00 59.66 76 ALA A C 1
ATOM 602 O O . ALA A 1 76 ? -16.965 -1.023 -6.093 1.00 59.66 76 ALA A O 1
ATOM 603 N N . ARG A 1 77 ? -16.328 1.131 -6.055 1.00 60.47 77 ARG A N 1
ATOM 604 C CA . ARG A 1 77 ? -16.228 1.292 -7.518 1.00 60.47 77 ARG A CA 1
ATOM 605 C C . ARG A 1 77 ? -14.954 0.705 -8.123 1.00 60.47 77 ARG A C 1
ATOM 607 O O . ARG A 1 77 ? -14.911 0.484 -9.330 1.00 60.47 77 ARG A O 1
ATOM 614 N N . HIS A 1 78 ? -13.925 0.448 -7.317 1.00 65.12 78 HIS A N 1
ATOM 615 C CA . HIS A 1 78 ? -12.707 -0.205 -7.794 1.00 65.12 78 HIS A CA 1
ATOM 616 C C . HIS A 1 78 ? -12.892 -1.733 -7.796 1.00 65.12 78 HIS A C 1
ATOM 618 O O . HIS A 1 78 ? -13.427 -2.267 -6.822 1.00 65.12 78 HIS A O 1
ATOM 624 N N . PRO A 1 79 ? -12.419 -2.474 -8.819 1.00 64.69 79 PRO A N 1
ATOM 625 C CA . PRO A 1 79 ? -12.516 -3.937 -8.852 1.00 64.69 79 PRO A CA 1
ATOM 626 C C . PRO A 1 79 ? -11.892 -4.565 -7.598 1.00 64.69 79 PRO A C 1
ATOM 628 O O . PRO A 1 79 ? -10.862 -4.089 -7.147 1.00 64.69 79 PRO A O 1
ATOM 631 N N . PHE A 1 80 ? -12.491 -5.591 -7.005 1.00 64.81 80 PHE A N 1
ATOM 632 C CA . PHE A 1 80 ? -11.990 -6.371 -5.874 1.00 64.81 80 PHE A CA 1
ATOM 633 C C . PHE A 1 80 ? -10.900 -7.335 -6.329 1.00 64.81 80 PHE A C 1
ATOM 635 O O . PHE A 1 80 ? -11.145 -8.195 -7.169 1.00 64.81 80 PHE A O 1
ATOM 642 N N . PHE A 1 81 ? -9.704 -7.227 -5.761 1.00 66.31 81 PHE A N 1
ATOM 643 C CA . PHE A 1 81 ? -8.685 -8.246 -5.975 1.00 66.31 81 PHE A CA 1
ATOM 644 C C . PHE A 1 81 ? -9.015 -9.480 -5.132 1.00 66.31 81 PHE A C 1
ATOM 646 O O . PHE A 1 81 ? -9.087 -9.386 -3.906 1.00 66.31 81 PHE A O 1
ATOM 653 N N . ASP A 1 82 ? -9.225 -10.622 -5.783 1.00 67.12 82 ASP A N 1
ATOM 654 C CA . ASP A 1 82 ? -9.288 -11.916 -5.116 1.00 67.12 82 ASP A CA 1
ATOM 655 C C . ASP A 1 82 ? -7.873 -12.503 -5.025 1.00 67.12 82 ASP A C 1
ATOM 657 O O . ASP A 1 82 ? -7.292 -12.866 -6.054 1.00 67.12 82 ASP A O 1
ATOM 661 N N . PRO A 1 83 ? -7.308 -12.630 -3.815 1.00 60.53 83 PRO A N 1
ATOM 662 C CA . PRO A 1 83 ? -5.982 -13.198 -3.613 1.00 60.53 83 PRO A CA 1
ATOM 663 C C . PRO A 1 83 ? -5.923 -14.694 -3.945 1.00 60.53 83 PRO A C 1
ATOM 665 O O . PRO A 1 83 ? -4.872 -15.171 -4.369 1.00 60.53 83 PRO A O 1
ATOM 668 N N . LYS A 1 84 ? -7.032 -15.440 -3.806 1.00 65.69 84 LYS A N 1
ATOM 669 C CA . LYS A 1 84 ? -7.075 -16.877 -4.120 1.00 65.69 84 LYS A CA 1
ATOM 670 C C . LYS A 1 84 ? -6.993 -17.113 -5.620 1.00 65.69 84 LYS A C 1
ATOM 672 O O . LYS A 1 84 ? -6.293 -18.016 -6.065 1.00 65.69 84 LYS A O 1
ATOM 677 N N . SER A 1 85 ? -7.707 -16.301 -6.398 1.00 68.69 85 SER A N 1
ATOM 678 C CA . SER A 1 85 ? -7.765 -16.428 -7.856 1.00 68.69 85 SER A CA 1
ATOM 679 C C . SER A 1 85 ? -6.812 -15.478 -8.596 1.00 68.69 85 SER A C 1
ATOM 681 O O . SER A 1 85 ? -6.796 -15.476 -9.828 1.00 68.69 85 SER A O 1
ATOM 683 N N . ARG A 1 86 ? -6.060 -14.635 -7.873 1.00 67.19 86 ARG A N 1
ATOM 684 C CA . ARG A 1 86 ? -5.182 -13.570 -8.401 1.00 67.19 86 ARG A CA 1
ATOM 685 C C . ARG A 1 86 ? -5.849 -12.714 -9.486 1.00 67.19 86 ARG A C 1
ATOM 687 O O . ARG A 1 86 ? -5.215 -12.352 -10.474 1.00 67.19 86 ARG A O 1
ATOM 694 N N . SER A 1 87 ? -7.143 -12.438 -9.335 1.00 70.12 87 SER A N 1
ATOM 695 C CA . SER A 1 87 ? -7.955 -11.774 -10.362 1.00 70.12 87 SER A CA 1
ATOM 696 C C . SER A 1 87 ? -8.727 -10.597 -9.789 1.00 70.12 87 SER A C 1
ATOM 698 O O . SER A 1 87 ? -9.079 -10.580 -8.612 1.00 70.12 87 SER A O 1
ATOM 700 N N . TRP A 1 88 ? -9.002 -9.616 -10.642 1.00 71.50 88 TRP A N 1
ATOM 701 C CA . TRP A 1 88 ? -9.846 -8.475 -10.315 1.00 71.50 88 TRP A CA 1
ATOM 702 C C . TRP A 1 88 ? -11.304 -8.788 -10.651 1.00 71.50 88 TRP A C 1
ATOM 704 O O . TRP A 1 88 ? -11.613 -9.192 -11.769 1.00 71.50 88 TRP A O 1
ATOM 714 N N . HIS A 1 89 ? -12.199 -8.559 -9.699 1.00 68.56 89 HIS A N 1
ATOM 715 C CA . HIS A 1 89 ? -13.627 -8.840 -9.804 1.00 68.56 89 HIS A CA 1
ATOM 716 C C . HIS A 1 89 ? -14.429 -7.564 -9.600 1.00 68.56 89 HIS A C 1
ATOM 718 O O . HIS A 1 89 ? -14.096 -6.744 -8.759 1.00 68.56 89 HIS A O 1
ATOM 724 N N . SER A 1 90 ? -15.526 -7.370 -10.318 1.00 68.69 90 SER A N 1
ATOM 725 C CA . SER A 1 90 ? -16.424 -6.230 -10.066 1.00 68.69 90 SER A CA 1
ATOM 726 C C . SER A 1 90 ? -17.209 -6.358 -8.752 1.00 68.69 90 SER A C 1
ATOM 728 O O . SER A 1 90 ? -17.804 -5.388 -8.293 1.00 68.69 90 SER A O 1
ATOM 730 N N . THR A 1 91 ? -17.215 -7.546 -8.145 1.00 63.78 91 THR A N 1
ATOM 731 C CA . THR A 1 91 ? -17.920 -7.874 -6.901 1.00 63.78 91 THR A CA 1
ATOM 732 C C . THR A 1 91 ? -16.960 -8.488 -5.879 1.00 63.78 91 THR A C 1
ATOM 734 O O . THR A 1 91 ? -15.960 -9.086 -6.279 1.00 63.78 91 THR A O 1
ATOM 737 N N . PRO A 1 92 ? -17.228 -8.361 -4.566 1.00 59.03 92 PRO A N 1
ATOM 738 C CA . PRO A 1 92 ? -16.390 -8.980 -3.546 1.00 59.03 92 PRO A CA 1
ATOM 739 C C . PRO A 1 92 ? -16.326 -10.502 -3.753 1.00 59.03 92 PRO A C 1
ATOM 741 O O . PRO A 1 92 ? -17.376 -11.116 -3.949 1.00 59.03 92 PRO A O 1
ATOM 744 N N . PRO A 1 93 ? -15.144 -11.137 -3.690 1.00 52.88 93 PRO A N 1
ATOM 745 C CA . PRO A 1 93 ? -15.062 -12.592 -3.720 1.00 52.88 93 PRO A CA 1
ATOM 746 C C . PRO A 1 93 ? -15.739 -13.180 -2.471 1.00 52.88 93 PRO A C 1
ATOM 748 O O . PRO A 1 93 ? -15.359 -12.854 -1.345 1.00 52.88 93 PRO A O 1
ATOM 751 N N . GLY A 1 94 ? -16.736 -14.050 -2.670 1.00 57.03 94 GLY A N 1
ATOM 752 C CA . GLY A 1 94 ? -17.400 -14.798 -1.593 1.00 57.03 94 GLY A CA 1
ATOM 753 C C . GLY A 1 94 ? -18.803 -14.336 -1.172 1.00 57.03 94 GLY A C 1
ATOM 754 O O . GLY A 1 94 ? -19.174 -14.593 -0.028 1.00 57.03 94 GLY A O 1
ATOM 755 N N . THR A 1 95 ? -19.575 -13.680 -2.048 1.00 46.19 95 THR A N 1
ATOM 756 C CA . THR A 1 95 ? -21.054 -13.665 -1.948 1.00 46.19 95 THR A CA 1
ATOM 757 C C . THR A 1 95 ? -21.668 -14.879 -2.619 1.00 46.19 95 THR A C 1
ATOM 759 O O . THR A 1 95 ? -21.199 -15.192 -3.737 1.00 46.19 95 THR A O 1
#